Protein AF-A0A3B9ZTE4-F1 (afdb_monomer)

Nearest PDB structures (foldseek):
  6sfw-assembly1_S  TM=8.199E-01  e=1.479E-07  Listeria monocytogenes
  6pp6-assembly1_E  TM=8.819E-01  e=5.601E-07  Escherichia coli
  6sfw-assembly1_R  TM=8.447E-01  e=5.240E-07  Listeria monocytogenes
  6pp8-assembly1_E  TM=8.821E-01  e=7.814E-07  Escherichia coli
  6pos-assembly1_E  TM=8.821E-01  e=7.814E-07  Escherichia coli

Radius of gyration: 15.1 Å; Cα contacts (8 Å, |Δi|>4): 81; chains: 1; bounding box: 36×42×38 Å

Mean predicted aligned error: 7.39 Å

Sequence (89 aa):
ADETEIEKSNIILVGETGTGKTLLARTIAKMLHVPFTIVDATVLTEAGYVGEDIESLLTRLLQVADYNVEAAERGIVFIDEIDKIARKG

Structure (mmCIF, N/CA/C/O backbone):
data_AF-A0A3B9ZTE4-F1
#
_entry.id   AF-A0A3B9ZTE4-F1
#
loop_
_atom_site.group_PDB
_atom_site.id
_atom_site.type_symbol
_atom_site.label_atom_id
_atom_site.label_alt_id
_atom_site.label_comp_id
_atom_site.label_asym_id
_atom_site.label_entity_id
_atom_site.label_seq_id
_atom_site.pdbx_PDB_ins_code
_atom_site.Cartn_x
_atom_site.Cartn_y
_atom_site.Cartn_z
_atom_site.occupancy
_atom_site.B_iso_or_equiv
_atom_site.auth_seq_id
_atom_site.auth_comp_id
_atom_site.auth_asym_id
_atom_site.auth_atom_id
_atom_site.pdbx_PDB_model_num
ATOM 1 N N . ALA A 1 1 ? 1.098 -27.053 22.482 1.00 47.12 1 ALA A N 1
ATOM 2 C CA . ALA A 1 1 ? 0.543 -26.773 21.150 1.00 47.12 1 ALA A CA 1
ATOM 3 C C . ALA A 1 1 ? 1.484 -25.758 20.554 1.00 47.12 1 ALA A C 1
ATOM 5 O O . ALA A 1 1 ? 1.693 -24.746 21.206 1.00 47.12 1 ALA A O 1
ATOM 6 N N . ASP A 1 2 ? 2.158 -26.116 19.468 1.00 49.41 2 ASP A N 1
ATOM 7 C CA . ASP A 1 2 ? 3.141 -25.251 18.817 1.00 49.41 2 ASP A CA 1
ATOM 8 C C . ASP A 1 2 ? 2.447 -23.933 18.448 1.00 49.41 2 ASP A C 1
ATOM 10 O O . ASP A 1 2 ? 1.462 -23.942 17.704 1.00 49.41 2 ASP A O 1
ATOM 14 N N . GLU A 1 3 ? 2.887 -22.819 19.035 1.00 61.69 3 GLU A N 1
ATOM 15 C CA . GLU A 1 3 ? 2.555 -21.495 18.519 1.00 61.69 3 GLU A CA 1
ATOM 16 C C . GLU A 1 3 ? 3.222 -21.411 17.154 1.00 61.69 3 GLU A C 1
ATOM 18 O O . GLU A 1 3 ? 4.422 -21.187 17.044 1.00 61.69 3 GLU A O 1
ATOM 23 N N . THR A 1 4 ? 2.458 -21.690 16.102 1.00 67.38 4 THR A N 1
ATOM 24 C CA . THR A 1 4 ? 2.915 -21.466 14.732 1.00 67.38 4 THR A CA 1
ATOM 25 C C . THR A 1 4 ? 3.338 -19.998 14.630 1.00 67.38 4 THR A C 1
ATOM 27 O O . THR A 1 4 ? 2.476 -19.119 14.687 1.00 67.38 4 THR A O 1
ATOM 30 N N . GLU A 1 5 ? 4.640 -19.717 14.535 1.00 60.06 5 GLU A N 1
ATOM 31 C CA . GLU A 1 5 ? 5.150 -18.363 14.306 1.00 60.06 5 GLU A CA 1
ATOM 32 C C . GLU A 1 5 ? 4.634 -17.884 12.944 1.00 60.06 5 GLU A C 1
ATOM 34 O O . GLU A 1 5 ? 5.096 -18.311 11.886 1.00 60.06 5 GLU A O 1
ATOM 39 N N . ILE A 1 6 ? 3.608 -17.030 12.960 1.00 65.75 6 ILE A N 1
ATOM 40 C CA . ILE A 1 6 ? 3.099 -16.389 11.749 1.00 65.75 6 ILE A CA 1
ATOM 41 C C . ILE A 1 6 ? 3.993 -15.185 11.470 1.00 65.75 6 ILE A C 1
ATOM 43 O O . ILE A 1 6 ? 3.821 -14.111 12.048 1.00 65.75 6 ILE A O 1
ATOM 47 N N . GLU A 1 7 ? 4.954 -15.362 10.570 1.00 73.56 7 GLU A N 1
ATOM 48 C CA . GLU A 1 7 ? 5.735 -14.247 10.046 1.00 73.56 7 GLU A CA 1
ATOM 49 C C . GLU A 1 7 ? 4.867 -13.316 9.185 1.00 73.56 7 GLU A C 1
ATOM 51 O O . GLU A 1 7 ? 3.906 -13.730 8.520 1.00 73.56 7 GLU A O 1
ATOM 56 N N . LYS A 1 8 ? 5.220 -12.024 9.166 1.00 79.44 8 LYS A N 1
ATOM 57 C CA . LYS A 1 8 ? 4.551 -11.040 8.306 1.00 79.44 8 LYS A CA 1
ATOM 58 C C . LYS A 1 8 ? 4.661 -11.464 6.843 1.00 79.44 8 LYS A C 1
ATOM 60 O O . LYS A 1 8 ? 5.732 -11.432 6.244 1.00 79.44 8 LYS A O 1
ATOM 65 N N . SER A 1 9 ? 3.518 -11.787 6.251 1.00 85.62 9 SER A N 1
ATOM 66 C CA . SER A 1 9 ? 3.413 -12.193 4.852 1.00 85.62 9 SER A CA 1
ATOM 67 C C . SER A 1 9 ? 3.221 -10.973 3.949 1.00 85.62 9 SER A C 1
ATOM 69 O O . SER A 1 9 ? 2.107 -10.658 3.533 1.00 85.62 9 SER A O 1
ATOM 71 N N . ASN A 1 10 ? 4.310 -10.256 3.666 1.00 90.88 10 ASN A N 1
ATOM 72 C CA . ASN A 1 10 ? 4.300 -9.180 2.670 1.00 90.88 10 ASN A CA 1
ATOM 73 C C . ASN A 1 10 ? 4.175 -9.761 1.250 1.00 90.88 10 ASN A C 1
ATOM 75 O O . ASN A 1 10 ? 4.669 -10.852 0.969 1.00 90.88 10 ASN A O 1
ATOM 79 N N . ILE A 1 11 ? 3.535 -9.022 0.340 1.00 92.38 11 ILE A N 1
ATOM 80 C CA . ILE A 1 11 ? 3.246 -9.478 -1.028 1.00 92.38 11 ILE A CA 1
ATOM 81 C C . ILE A 1 11 ? 3.923 -8.548 -2.036 1.00 92.38 11 ILE A C 1
ATOM 83 O O . ILE A 1 11 ? 3.826 -7.328 -1.923 1.00 92.38 11 ILE A O 1
ATOM 87 N N . ILE A 1 12 ? 4.547 -9.127 -3.064 1.00 93.00 12 ILE A N 1
ATOM 88 C CA . ILE A 1 12 ? 5.037 -8.400 -4.242 1.00 93.00 12 ILE A CA 1
ATOM 89 C C . ILE 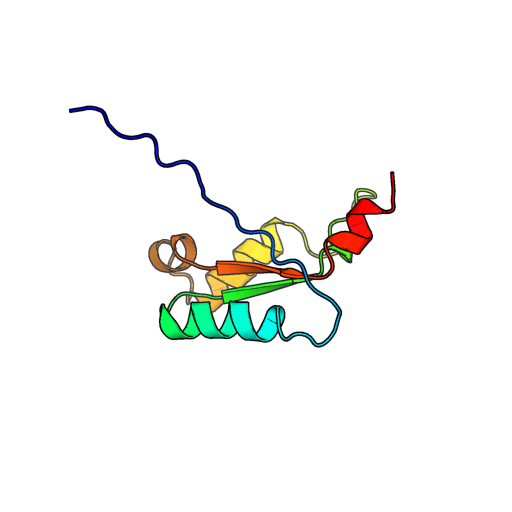A 1 12 ? 4.089 -8.674 -5.412 1.00 93.00 12 ILE A C 1
ATOM 91 O O . ILE A 1 12 ? 3.859 -9.827 -5.777 1.00 93.00 12 ILE A O 1
ATOM 95 N N . LEU A 1 13 ? 3.554 -7.614 -6.021 1.00 93.00 13 LEU A N 1
ATOM 96 C CA . LEU A 1 13 ? 2.742 -7.708 -7.236 1.00 93.00 13 LEU A CA 1
ATOM 97 C C . LEU A 1 13 ? 3.606 -7.430 -8.469 1.00 93.00 13 LEU A C 1
ATOM 99 O O . LEU A 1 13 ? 4.104 -6.319 -8.642 1.00 93.00 13 LEU A O 1
ATOM 103 N N . VAL A 1 14 ? 3.738 -8.417 -9.355 1.00 91.88 14 VAL A N 1
ATOM 104 C CA . VAL A 1 14 ? 4.515 -8.304 -10.600 1.00 91.88 14 VAL A CA 1
ATOM 105 C C . VAL A 1 14 ? 3.576 -8.275 -11.803 1.00 91.88 14 VAL A C 1
ATOM 107 O O . VAL A 1 14 ? 2.655 -9.079 -11.909 1.00 91.88 14 VAL A O 1
ATOM 110 N N . GLY A 1 15 ? 3.818 -7.344 -12.721 1.00 92.12 15 GLY A N 1
ATOM 111 C CA . GLY A 1 15 ? 3.086 -7.228 -13.981 1.00 92.12 15 GLY A CA 1
ATOM 112 C C . GLY A 1 15 ? 3.407 -5.918 -14.691 1.00 92.12 15 GLY A C 1
ATOM 113 O O . GLY A 1 15 ? 3.895 -4.976 -14.064 1.00 92.12 15 GLY A O 1
ATOM 114 N N . GLU A 1 16 ? 3.116 -5.832 -15.986 1.00 91.81 16 GLU A N 1
ATOM 115 C CA . GLU A 1 16 ? 3.359 -4.628 -16.791 1.00 91.81 16 GLU A CA 1
ATOM 116 C C . GLU A 1 16 ? 2.553 -3.414 -16.293 1.00 91.81 16 GLU A C 1
ATOM 118 O O . GLU A 1 16 ? 1.595 -3.529 -15.513 1.00 91.81 16 GLU A O 1
ATOM 123 N N . THR A 1 17 ? 2.938 -2.216 -16.725 1.00 87.38 17 THR A N 1
ATOM 124 C CA . THR A 1 17 ? 2.157 -0.997 -16.478 1.00 87.38 17 THR A CA 1
ATOM 125 C C . THR A 1 17 ? 0.764 -1.126 -17.099 1.00 87.38 17 THR A C 1
ATOM 127 O O . THR A 1 17 ? 0.605 -1.679 -18.180 1.00 87.38 17 THR A O 1
ATOM 130 N N . GLY A 1 18 ? -0.270 -0.646 -16.404 1.00 90.31 18 GLY A N 1
ATOM 131 C CA . GLY A 1 18 ? -1.653 -0.700 -16.902 1.00 90.31 18 GLY A CA 1
ATOM 132 C C . GLY A 1 18 ? -2.392 -2.026 -16.670 1.00 90.31 18 GLY A C 1
ATOM 133 O O . GLY A 1 18 ? -3.587 -2.096 -16.926 1.00 90.31 18 GLY A O 1
ATOM 134 N N . THR A 1 19 ? -1.747 -3.042 -16.088 1.00 94.88 19 THR A N 1
ATOM 135 C CA . THR A 1 19 ? -2.385 -4.332 -15.726 1.00 94.88 19 THR A CA 1
ATOM 136 C C . THR A 1 19 ? -3.291 -4.271 -14.488 1.00 94.88 19 THR A C 1
ATOM 138 O O . THR A 1 19 ? -3.894 -5.267 -14.102 1.00 94.88 19 THR A O 1
ATOM 141 N N . GLY A 1 20 ? -3.407 -3.103 -13.847 1.00 95.12 20 GLY A N 1
ATOM 142 C CA . GLY A 1 20 ? -4.348 -2.886 -12.746 1.00 95.12 20 GLY A CA 1
ATOM 143 C C . GLY A 1 20 ? -3.831 -3.225 -11.344 1.00 95.12 20 GLY A C 1
ATOM 144 O O . GLY A 1 20 ? -4.641 -3.309 -10.429 1.00 95.12 20 GLY A O 1
ATOM 145 N N . LYS A 1 21 ? -2.515 -3.354 -11.124 1.00 95.50 21 LYS A N 1
ATOM 146 C CA . LYS A 1 21 ? -1.915 -3.630 -9.794 1.00 95.50 21 LYS A CA 1
ATOM 147 C C . LYS A 1 21 ? -2.427 -2.690 -8.689 1.00 95.50 21 LYS A C 1
ATOM 149 O O . LYS A 1 21 ? -2.931 -3.144 -7.665 1.00 95.50 21 LYS A O 1
ATOM 154 N N . THR A 1 22 ? -2.405 -1.381 -8.939 1.00 93.94 22 THR A N 1
ATOM 155 C CA . THR A 1 22 ? -2.909 -0.359 -8.006 1.00 93.94 22 THR A CA 1
ATOM 156 C C . THR A 1 22 ? -4.426 -0.474 -7.783 1.00 93.94 22 THR A C 1
ATOM 158 O O . THR A 1 22 ? -4.928 -0.226 -6.685 1.00 93.94 22 THR A O 1
ATOM 161 N N . LEU A 1 23 ? -5.189 -0.869 -8.814 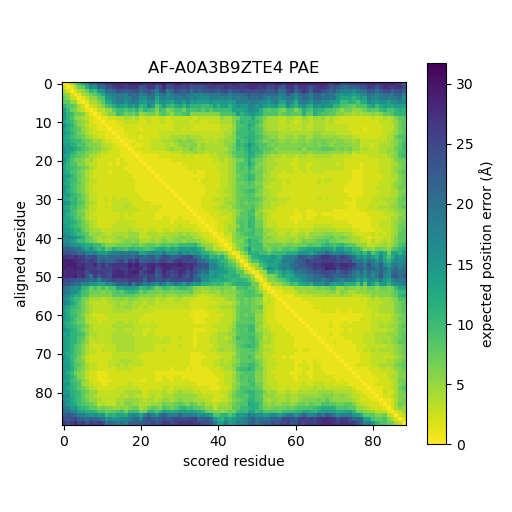1.00 95.81 23 LEU A N 1
ATOM 162 C CA . LEU A 1 23 ? -6.629 -1.122 -8.694 1.00 95.81 23 LEU A CA 1
ATOM 163 C C . LEU A 1 23 ? -6.907 -2.371 -7.851 1.00 95.81 23 LEU A C 1
ATOM 165 O O . LEU A 1 23 ? -7.824 -2.341 -7.030 1.00 95.81 23 LEU A O 1
ATOM 169 N N . LEU A 1 24 ? -6.116 -3.429 -8.026 1.00 96.81 24 LEU A N 1
ATOM 170 C CA . LEU A 1 24 ? -6.226 -4.674 -7.276 1.00 96.81 24 LEU A CA 1
ATOM 171 C C . LEU A 1 24 ? -5.996 -4.425 -5.782 1.00 96.81 24 LEU A C 1
ATOM 173 O O . LEU A 1 24 ? -6.876 -4.735 -4.983 1.00 96.81 24 LEU A O 1
ATOM 177 N N . ALA A 1 25 ? -4.882 -3.783 -5.414 1.00 95.62 25 ALA A N 1
ATOM 178 C CA . ALA A 1 25 ? -4.559 -3.479 -4.018 1.00 95.62 25 ALA A CA 1
ATOM 179 C C . ALA A 1 25 ? -5.661 -2.650 -3.332 1.00 95.62 25 ALA A C 1
ATOM 181 O O . ALA A 1 25 ? -6.145 -2.999 -2.255 1.00 95.62 25 ALA A O 1
ATOM 182 N N . ARG A 1 26 ? -6.143 -1.598 -4.005 1.00 96.06 26 ARG A N 1
ATOM 183 C CA . ARG A 1 26 ? -7.241 -0.759 -3.504 1.00 96.06 26 ARG A CA 1
ATOM 184 C C . ARG A 1 26 ? -8.562 -1.520 -3.388 1.00 96.06 26 ARG A C 1
ATOM 186 O O . ARG A 1 26 ? -9.339 -1.255 -2.475 1.00 96.06 26 ARG A O 1
ATOM 193 N N . THR A 1 27 ? -8.847 -2.431 -4.316 1.00 97.56 27 THR A N 1
ATOM 194 C CA . THR A 1 27 ? -10.058 -3.264 -4.269 1.00 97.56 27 THR A CA 1
ATOM 195 C C . THR A 1 27 ? -10.001 -4.234 -3.095 1.00 97.56 27 THR A C 1
ATOM 197 O O . THR A 1 27 ? -10.976 -4.321 -2.357 1.00 97.56 27 THR A O 1
ATOM 200 N N . ILE A 1 28 ? -8.852 -4.876 -2.858 1.00 96.81 28 ILE A N 1
ATOM 201 C CA . ILE A 1 28 ? -8.638 -5.750 -1.696 1.00 96.81 28 ILE A CA 1
ATOM 202 C C . ILE A 1 28 ? -8.879 -4.975 -0.397 1.00 96.81 28 ILE A C 1
ATOM 204 O O . ILE A 1 28 ? -9.673 -5.413 0.431 1.00 96.81 28 ILE A O 1
ATOM 208 N N . ALA A 1 29 ? -8.282 -3.790 -0.244 1.00 96.94 29 ALA A N 1
ATOM 209 C CA . ALA A 1 29 ? -8.477 -2.982 0.959 1.00 96.94 29 ALA A CA 1
ATOM 210 C C . ALA A 1 29 ? -9.946 -2.583 1.181 1.00 96.94 29 ALA A C 1
ATOM 212 O O . ALA A 1 29 ? -10.453 -2.673 2.298 1.00 96.94 29 ALA A O 1
ATOM 213 N N . LYS A 1 30 ? -10.659 -2.210 0.106 1.00 97.00 30 LYS A N 1
ATOM 214 C CA . LYS A 1 30 ? -12.100 -1.913 0.160 1.00 97.00 30 LYS A CA 1
ATOM 215 C C . LYS A 1 30 ? -12.935 -3.127 0.558 1.00 97.00 30 LYS A C 1
ATOM 217 O O . LYS A 1 30 ? -13.869 -2.967 1.332 1.00 97.00 30 LYS A O 1
ATOM 222 N N . MET A 1 31 ? -12.615 -4.309 0.030 1.00 97.56 31 MET A N 1
ATOM 223 C CA . MET A 1 31 ? -13.315 -5.555 0.357 1.00 97.56 31 MET A CA 1
ATOM 224 C C . MET A 1 31 ? -13.081 -5.991 1.806 1.00 97.56 31 MET A C 1
ATOM 226 O O . MET A 1 31 ? -13.971 -6.577 2.412 1.00 97.56 31 MET A O 1
ATOM 230 N N . LEU A 1 32 ? -11.900 -5.704 2.356 1.00 96.69 32 LEU A N 1
ATOM 231 C CA . LEU A 1 32 ? -11.545 -6.011 3.743 1.00 96.69 32 LEU A CA 1
ATOM 232 C C . LEU A 1 32 ? -11.962 -4.917 4.737 1.00 96.69 32 LEU A C 1
ATOM 234 O O . LEU A 1 32 ? -11.863 -5.132 5.940 1.00 96.69 32 LEU A O 1
ATOM 238 N N . HIS A 1 33 ? -12.428 -3.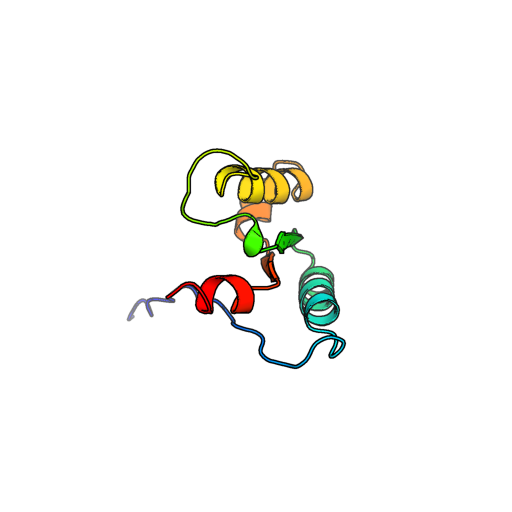762 4.250 1.00 96.38 33 HIS A N 1
ATOM 239 C CA . HIS A 1 33 ? -12.778 -2.594 5.064 1.00 96.38 33 HIS A CA 1
ATOM 240 C C . HIS A 1 33 ? -11.639 -2.119 5.982 1.00 96.38 33 HIS A C 1
ATOM 242 O O . HIS A 1 33 ? -11.874 -1.745 7.130 1.00 96.38 33 HIS A O 1
ATOM 248 N N . VAL A 1 34 ? -10.404 -2.121 5.473 1.00 97.56 34 VAL A N 1
ATOM 249 C CA . VAL A 1 34 ? -9.215 -1.685 6.224 1.00 97.56 34 VAL A CA 1
ATOM 250 C C . VAL A 1 34 ? -8.654 -0.364 5.688 1.00 97.56 34 VAL A C 1
ATOM 252 O O . VAL A 1 34 ? -8.822 -0.070 4.497 1.00 97.56 34 VAL A O 1
ATOM 255 N N . PRO A 1 35 ? -7.964 0.434 6.527 1.00 97.94 35 PRO A N 1
ATOM 256 C CA . PRO A 1 35 ? -7.250 1.625 6.078 1.00 97.94 35 PRO A CA 1
ATOM 257 C C . PRO A 1 35 ? -6.264 1.300 4.954 1.00 97.94 35 PRO A C 1
ATOM 259 O O . PRO A 1 35 ? -5.642 0.238 4.945 1.00 97.94 35 PRO A O 1
ATOM 262 N N . PHE A 1 36 ? -6.113 2.212 3.998 1.00 96.94 36 PHE A N 1
ATOM 263 C CA . PHE A 1 36 ? -5.269 1.997 2.826 1.00 96.94 36 PHE A CA 1
ATOM 264 C C . PHE A 1 36 ? -4.501 3.258 2.467 1.00 96.94 36 PHE A C 1
ATOM 266 O O . PHE A 1 36 ? -5.092 4.328 2.317 1.00 96.94 36 PHE A O 1
ATOM 273 N N . THR A 1 37 ? -3.196 3.115 2.265 1.00 94.69 37 THR A N 1
ATOM 274 C CA . THR A 1 37 ? -2.339 4.189 1.762 1.00 94.69 37 THR A CA 1
ATOM 275 C C . THR A 1 37 ? -1.475 3.686 0.611 1.00 94.69 37 THR A C 1
ATOM 277 O O . THR A 1 37 ? -1.104 2.512 0.566 1.00 94.69 37 THR A O 1
ATOM 280 N N . ILE A 1 38 ? -1.169 4.578 -0.330 1.00 91.19 38 ILE A N 1
ATOM 281 C CA . ILE A 1 38 ? -0.263 4.313 -1.451 1.00 91.19 38 ILE A CA 1
ATOM 282 C C . ILE A 1 38 ? 0.907 5.285 -1.358 1.00 91.19 38 ILE A C 1
ATOM 284 O O . ILE A 1 38 ? 0.687 6.477 -1.132 1.00 91.19 38 ILE A O 1
ATOM 288 N N . VAL A 1 39 ? 2.116 4.784 -1.596 1.00 87.56 39 VAL A N 1
ATOM 289 C CA . VAL A 1 39 ? 3.332 5.582 -1.771 1.00 87.56 39 VAL A CA 1
ATOM 290 C C . VAL A 1 39 ? 4.064 5.165 -3.041 1.00 87.56 39 VAL A C 1
ATOM 292 O O . VAL A 1 39 ? 3.969 4.015 -3.471 1.00 87.56 39 VAL A O 1
ATOM 295 N N . ASP A 1 40 ? 4.808 6.100 -3.617 1.00 84.88 40 ASP A N 1
ATOM 296 C CA . ASP A 1 40 ? 5.753 5.835 -4.694 1.00 84.88 40 ASP A CA 1
ATOM 297 C C . ASP A 1 40 ? 7.140 5.535 -4.103 1.00 84.88 40 ASP A C 1
ATOM 299 O O . ASP A 1 40 ? 7.670 6.307 -3.299 1.00 84.88 40 ASP A O 1
ATOM 303 N N . ALA A 1 41 ? 7.735 4.406 -4.489 1.00 82.12 41 ALA A N 1
ATOM 304 C CA . ALA A 1 41 ? 9.030 3.966 -3.985 1.00 82.12 41 ALA A CA 1
ATOM 305 C C . ALA A 1 41 ? 10.175 4.932 -4.353 1.00 82.12 41 ALA A C 1
ATOM 307 O O . ALA A 1 41 ? 11.174 5.010 -3.639 1.00 82.12 41 ALA A O 1
ATOM 308 N N . THR A 1 42 ? 10.050 5.713 -5.430 1.00 76.31 42 THR A N 1
ATOM 309 C CA . THR A 1 42 ? 11.081 6.679 -5.853 1.00 76.31 42 THR A CA 1
ATOM 310 C C . THR A 1 42 ? 11.377 7.749 -4.802 1.00 76.31 42 THR A C 1
ATOM 312 O O . THR A 1 42 ? 12.479 8.300 -4.792 1.00 76.31 42 THR A O 1
ATOM 315 N N . VAL A 1 43 ? 10.438 7.999 -3.887 1.00 70.38 43 VAL A N 1
ATOM 316 C CA . VAL A 1 43 ? 10.583 8.964 -2.789 1.00 70.38 43 VAL A CA 1
ATOM 317 C C . VAL A 1 43 ? 11.512 8.439 -1.679 1.00 70.38 43 VAL A C 1
ATOM 319 O O . VAL A 1 43 ? 12.082 9.228 -0.935 1.00 70.38 43 VAL A O 1
ATOM 322 N N . LEU A 1 44 ? 11.752 7.124 -1.607 1.00 67.12 44 LEU A N 1
ATOM 323 C CA . LEU A 1 44 ? 12.470 6.460 -0.509 1.00 67.12 44 LEU A CA 1
ATOM 324 C C . LEU A 1 44 ? 14.000 6.334 -0.717 1.00 67.12 44 LEU A C 1
ATOM 326 O O . LEU A 1 44 ? 14.641 5.521 -0.053 1.00 67.12 44 LEU A O 1
ATOM 330 N N . THR A 1 45 ? 14.617 7.068 -1.655 1.00 62.88 45 THR A N 1
ATOM 331 C CA . THR A 1 45 ? 16.037 6.836 -2.015 1.00 62.88 45 THR A CA 1
ATOM 332 C C . THR A 1 45 ? 17.066 7.421 -1.033 1.00 62.88 45 THR A C 1
ATOM 334 O O . THR A 1 45 ? 16.884 8.494 -0.470 1.00 62.88 45 THR A O 1
ATOM 337 N N . GLU A 1 46 ? 18.193 6.709 -0.913 1.00 54.50 46 GLU A N 1
ATOM 338 C CA . GLU A 1 46 ? 19.264 6.766 0.106 1.00 54.50 46 GLU A CA 1
ATOM 339 C C . GLU A 1 46 ? 20.037 8.096 0.272 1.00 54.50 46 GLU A C 1
ATOM 341 O O . GLU A 1 46 ? 20.810 8.251 1.218 1.00 54.50 46 GLU A O 1
ATOM 346 N N . ALA A 1 47 ? 19.849 9.082 -0.609 1.00 52.00 47 ALA A N 1
ATOM 347 C CA . ALA A 1 47 ? 20.471 10.397 -0.455 1.00 52.00 47 ALA A CA 1
ATOM 348 C C . ALA A 1 47 ? 19.547 11.282 0.387 1.00 52.00 47 ALA A C 1
ATOM 350 O O . ALA A 1 47 ? 18.662 11.952 -0.140 1.00 52.00 47 ALA A O 1
ATOM 351 N N . GLY A 1 48 ? 19.738 11.204 1.704 1.00 47.31 48 GLY A N 1
ATOM 352 C CA . GLY A 1 48 ? 18.880 11.807 2.715 1.00 47.31 48 GLY A CA 1
ATOM 353 C C . GLY A 1 48 ? 18.398 13.233 2.422 1.00 47.31 48 GLY A C 1
ATOM 354 O O . GLY A 1 48 ? 19.109 14.070 1.868 1.00 47.31 48 GLY A O 1
ATOM 355 N N . TYR A 1 49 ? 17.194 13.498 2.930 1.00 50.75 49 TYR A N 1
ATOM 356 C CA . TYR A 1 49 ? 16.636 14.820 3.225 1.00 50.75 49 TYR A CA 1
ATOM 357 C C . TYR A 1 49 ? 15.832 15.595 2.174 1.00 50.75 49 TYR A C 1
ATOM 359 O O . TYR A 1 49 ? 15.570 16.775 2.402 1.00 50.75 49 TYR A O 1
ATOM 367 N N . VAL A 1 50 ? 15.304 14.978 1.111 1.00 53.19 50 VAL A N 1
ATOM 368 C CA . VAL A 1 50 ? 14.219 15.626 0.340 1.00 53.19 50 VAL A CA 1
ATOM 369 C C . VAL A 1 50 ? 13.193 14.607 -0.168 1.00 53.19 50 VAL A C 1
ATOM 371 O O . VAL A 1 50 ? 13.260 14.166 -1.310 1.00 53.19 50 VAL A O 1
ATOM 374 N N . GLY A 1 51 ? 12.222 14.242 0.669 1.00 50.38 51 GLY A N 1
ATOM 375 C CA . GLY A 1 51 ? 11.077 13.420 0.262 1.00 50.38 51 GLY A CA 1
ATOM 376 C C . GLY A 1 51 ? 10.486 12.654 1.439 1.00 50.38 51 GLY A C 1
ATOM 377 O O . GLY A 1 51 ? 11.240 12.117 2.236 1.00 50.38 51 GLY A O 1
ATOM 378 N N . GLU A 1 52 ? 9.161 12.691 1.572 1.00 56.88 52 GLU A N 1
ATOM 379 C CA . GLU A 1 52 ? 8.318 12.013 2.570 1.00 56.88 52 GLU A CA 1
ATOM 380 C C . GLU A 1 52 ? 8.979 10.824 3.305 1.00 56.88 52 GLU A C 1
ATOM 382 O O . GLU A 1 52 ? 9.182 9.748 2.749 1.00 56.88 52 GLU A O 1
ATOM 387 N N . ASP A 1 53 ? 9.301 11.047 4.583 1.00 65.19 53 ASP A N 1
ATOM 388 C CA . ASP A 1 53 ? 9.863 10.072 5.526 1.00 65.19 53 ASP A CA 1
ATOM 389 C C . ASP A 1 53 ? 9.021 8.779 5.576 1.00 65.19 53 ASP A C 1
ATOM 391 O O . ASP A 1 53 ? 7.799 8.826 5.425 1.00 65.19 53 ASP A O 1
ATOM 395 N N . ILE A 1 54 ? 9.626 7.625 5.867 1.00 67.81 54 ILE A N 1
ATOM 396 C CA . ILE A 1 54 ? 8.903 6.379 6.184 1.00 67.81 54 ILE A CA 1
ATOM 397 C C . ILE A 1 54 ? 7.847 6.643 7.273 1.00 67.81 54 ILE A C 1
ATOM 399 O O . ILE A 1 54 ? 6.731 6.118 7.211 1.00 67.81 54 ILE A O 1
ATOM 403 N N . GLU A 1 55 ? 8.156 7.519 8.232 1.00 76.12 55 GLU A N 1
ATOM 404 C CA . GLU A 1 55 ? 7.209 7.959 9.261 1.00 76.12 55 GLU A CA 1
ATOM 405 C C . GLU A 1 55 ? 5.982 8.678 8.683 1.00 76.12 55 GLU A C 1
ATOM 407 O O . GLU A 1 55 ? 4.866 8.522 9.187 1.00 76.12 55 GLU A O 1
ATOM 412 N N . SER A 1 56 ? 6.146 9.429 7.594 1.00 80.62 56 SER A N 1
ATOM 413 C CA . SER A 1 56 ? 5.044 10.144 6.946 1.00 80.62 56 SER A CA 1
ATOM 414 C C . SER A 1 56 ? 4.036 9.187 6.303 1.00 80.62 56 SER A C 1
ATOM 416 O O . SER A 1 56 ? 2.830 9.443 6.334 1.00 80.62 56 SER A O 1
ATOM 418 N N . LEU A 1 57 ? 4.494 8.028 5.818 1.00 86.19 57 LEU A N 1
ATOM 419 C CA . LEU A 1 57 ? 3.622 6.990 5.280 1.00 86.19 57 LEU A CA 1
ATOM 420 C C . LEU A 1 57 ? 2.724 6.398 6.363 1.00 86.19 57 LEU A C 1
ATOM 422 O O . LEU A 1 57 ? 1.513 6.264 6.168 1.00 86.19 57 LEU A O 1
ATOM 426 N N . LEU A 1 58 ? 3.318 6.041 7.504 1.00 89.31 58 LEU A N 1
ATOM 427 C CA . LEU A 1 58 ? 2.574 5.496 8.638 1.00 89.31 58 LEU A CA 1
ATOM 428 C C . LEU A 1 58 ? 1.646 6.558 9.230 1.00 89.31 58 LEU A C 1
ATOM 430 O O . LEU A 1 58 ? 0.499 6.256 9.551 1.00 89.31 58 LEU A O 1
ATOM 434 N N . THR A 1 59 ? 2.093 7.814 9.269 1.00 91.38 59 THR A N 1
ATOM 435 C CA . THR A 1 59 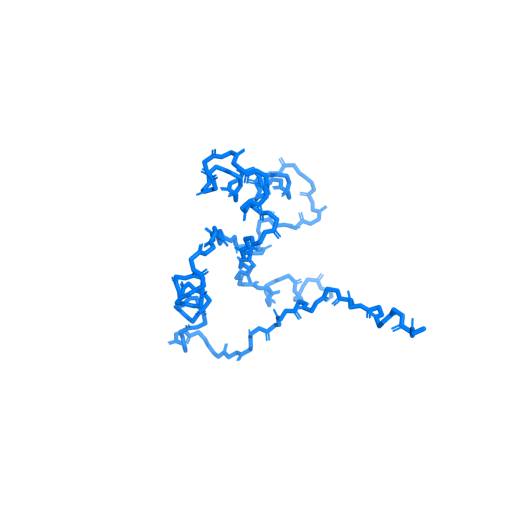? 1.259 8.960 9.654 1.00 91.38 59 THR A CA 1
ATOM 436 C C . THR A 1 59 ? 0.044 9.086 8.739 1.00 91.38 59 THR A C 1
ATOM 438 O O . THR A 1 59 ? -1.074 9.254 9.222 1.00 91.38 59 THR A O 1
ATOM 441 N N . ARG A 1 60 ? 0.222 8.941 7.422 1.00 92.31 60 ARG A N 1
ATOM 442 C CA . ARG A 1 60 ? -0.880 8.975 6.455 1.00 92.31 60 ARG A CA 1
ATOM 443 C C . ARG A 1 60 ? -1.837 7.798 6.627 1.00 92.31 60 ARG A C 1
ATOM 445 O O . ARG A 1 60 ? -3.047 7.992 6.552 1.00 92.31 60 ARG A O 1
ATOM 452 N N . LEU A 1 61 ? -1.327 6.591 6.877 1.00 95.31 61 LEU A N 1
ATOM 453 C CA . LEU A 1 61 ? -2.178 5.433 7.163 1.00 95.31 61 LEU A CA 1
ATOM 454 C C . LEU A 1 61 ? -3.005 5.654 8.436 1.00 95.31 61 LEU A C 1
ATOM 456 O O . LEU A 1 61 ? -4.202 5.381 8.442 1.00 95.31 61 LEU A O 1
ATOM 460 N N . LEU A 1 62 ? -2.382 6.203 9.479 1.00 96.00 62 LEU A N 1
ATOM 461 C CA . LEU A 1 62 ? -3.040 6.532 10.738 1.00 96.00 62 LEU A CA 1
ATOM 462 C C . LEU A 1 62 ? -4.102 7.627 10.559 1.00 96.00 62 LEU A C 1
ATOM 464 O O . LEU A 1 62 ? -5.186 7.513 11.117 1.00 96.00 62 LEU A O 1
ATOM 468 N N . GLN A 1 63 ? -3.840 8.643 9.732 1.00 95.62 63 GLN A N 1
ATOM 469 C CA . GLN A 1 63 ? -4.836 9.653 9.354 1.00 95.62 63 GLN A CA 1
ATOM 470 C C . GLN A 1 63 ? -6.036 9.035 8.626 1.00 95.62 63 GLN A C 1
ATOM 472 O O . GLN A 1 63 ? -7.172 9.370 8.941 1.00 95.62 63 GLN A O 1
ATOM 477 N N . VAL A 1 64 ? -5.803 8.114 7.682 1.00 95.56 64 VAL A N 1
ATOM 478 C CA . VAL A 1 64 ? -6.876 7.376 6.981 1.00 95.56 64 VAL A CA 1
ATOM 479 C C . VAL A 1 64 ? -7.654 6.467 7.937 1.00 95.56 64 VAL A C 1
ATOM 481 O O . VAL A 1 64 ? -8.823 6.180 7.697 1.00 95.56 64 VAL A O 1
ATOM 484 N N . ALA A 1 65 ? -7.018 6.026 9.019 1.00 97.44 65 ALA A N 1
ATOM 485 C CA . ALA A 1 65 ? -7.640 5.267 10.093 1.00 97.44 65 ALA A CA 1
ATOM 486 C C . ALA A 1 65 ? -8.311 6.154 11.163 1.00 97.44 65 ALA A C 1
ATOM 488 O O . ALA A 1 65 ? -8.612 5.650 12.241 1.00 97.44 65 ALA A O 1
ATOM 489 N N . ASP A 1 66 ? -8.503 7.459 10.924 1.00 96.75 66 ASP A N 1
ATOM 490 C CA . ASP A 1 66 ? -9.042 8.419 11.903 1.00 96.75 66 ASP A CA 1
ATOM 491 C C . ASP A 1 66 ? -8.290 8.396 13.249 1.00 96.75 66 ASP A C 1
ATOM 493 O O . ASP A 1 66 ? -8.872 8.493 14.329 1.00 96.75 66 ASP A O 1
ATOM 497 N N . TYR A 1 67 ? -6.966 8.233 13.187 1.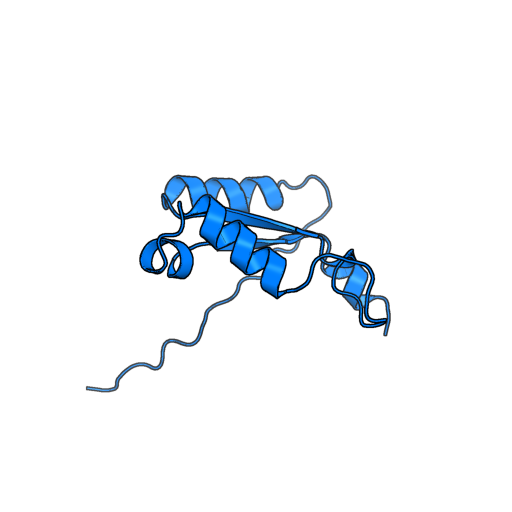00 96.69 67 TYR A N 1
ATOM 498 C CA . TYR A 1 67 ? -6.072 8.077 14.336 1.00 96.69 67 TYR A CA 1
ATOM 499 C C . TYR A 1 67 ? -6.362 6.858 15.230 1.00 96.69 67 TYR A C 1
ATOM 501 O O . TYR A 1 67 ? -5.859 6.770 16.352 1.00 96.69 67 TYR A O 1
ATOM 509 N N . ASN A 1 68 ? -7.114 5.875 14.728 1.00 97.50 68 ASN A N 1
ATOM 510 C CA . ASN A 1 68 ? -7.310 4.591 15.387 1.00 97.50 68 ASN A CA 1
ATOM 511 C C . ASN A 1 68 ? -6.124 3.653 15.109 1.00 97.50 68 ASN A C 1
ATOM 513 O O . ASN A 1 68 ? -5.949 3.152 13.996 1.00 97.50 68 ASN A O 1
ATOM 517 N N . VAL A 1 69 ? -5.332 3.388 16.150 1.00 96.62 69 VAL A N 1
ATOM 518 C CA . VAL A 1 69 ? -4.142 2.528 16.077 1.00 96.62 69 VAL A CA 1
ATOM 519 C C . VAL A 1 69 ? -4.504 1.084 15.722 1.00 96.62 69 VAL A C 1
ATOM 521 O O . VAL A 1 69 ? -3.913 0.538 14.797 1.00 96.62 69 VAL A O 1
ATOM 524 N N . GLU A 1 70 ? -5.515 0.486 16.361 1.00 96.50 70 GLU A N 1
ATOM 525 C CA . GLU A 1 70 ? -5.924 -0.904 16.085 1.00 96.50 70 GLU A CA 1
ATOM 526 C C . GLU A 1 70 ? -6.403 -1.092 14.637 1.00 96.50 70 GLU A C 1
ATOM 528 O O . GLU A 1 70 ? -6.183 -2.134 14.016 1.00 96.50 70 GLU A O 1
ATOM 533 N N . ALA A 1 71 ? -7.065 -0.076 14.076 1.00 96.38 71 ALA A N 1
ATOM 534 C CA . ALA A 1 71 ? -7.471 -0.088 12.675 1.00 96.38 71 ALA A CA 1
ATOM 535 C C . ALA A 1 71 ? -6.261 0.067 11.738 1.00 96.38 71 ALA A C 1
ATOM 537 O O . ALA A 1 71 ? -6.171 -0.644 10.736 1.00 96.38 71 ALA A O 1
ATOM 538 N N . ALA A 1 72 ? -5.324 0.962 12.065 1.00 96.38 72 ALA A N 1
ATOM 539 C CA . ALA A 1 72 ? -4.108 1.186 11.286 1.00 96.38 72 ALA A CA 1
ATOM 540 C C . ALA A 1 72 ? -3.176 -0.039 11.276 1.00 96.38 72 ALA A C 1
ATOM 542 O O . ALA A 1 72 ? -2.594 -0.341 10.236 1.00 96.38 72 ALA A O 1
ATOM 543 N N . GLU A 1 73 ? -3.088 -0.791 12.378 1.00 94.69 73 GLU A N 1
ATOM 544 C CA . GLU A 1 73 ? -2.328 -2.051 12.467 1.00 94.69 73 GLU A CA 1
ATOM 545 C C . GLU A 1 73 ? -2.824 -3.124 11.486 1.00 94.69 73 GLU A C 1
ATOM 547 O O . GLU A 1 73 ? -2.053 -3.980 11.052 1.00 94.69 73 GLU A O 1
ATOM 552 N N . ARG A 1 74 ? -4.106 -3.061 11.106 1.00 94.62 74 ARG A N 1
ATOM 553 C CA . ARG A 1 74 ? -4.730 -3.926 10.089 1.00 94.62 74 ARG A CA 1
ATOM 554 C C . ARG A 1 74 ? -4.738 -3.296 8.693 1.00 94.62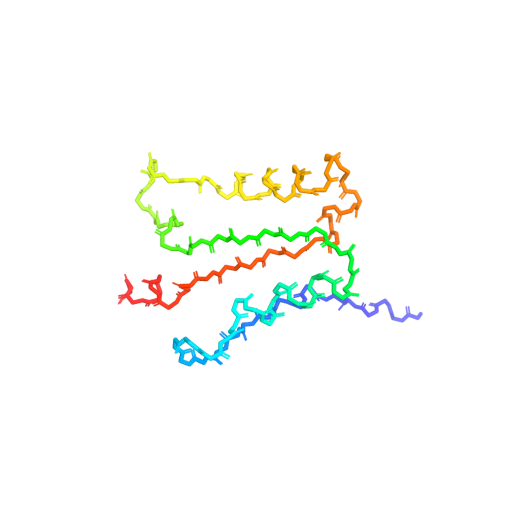 74 ARG A C 1
ATOM 556 O O . ARG A 1 74 ? -5.268 -3.892 7.756 1.00 94.62 74 ARG A O 1
ATOM 563 N N . GLY A 1 75 ? -4.208 -2.083 8.563 1.00 95.75 75 GLY A N 1
ATOM 564 C CA . GLY A 1 75 ? -4.183 -1.321 7.327 1.00 95.75 75 GLY A CA 1
ATOM 565 C C . GLY A 1 75 ? -3.224 -1.898 6.288 1.00 95.75 75 GLY A C 1
ATOM 566 O O . GLY A 1 75 ? -2.295 -2.644 6.590 1.00 95.75 75 GLY A O 1
ATOM 567 N N . ILE A 1 76 ? -3.450 -1.525 5.033 1.00 96.31 76 ILE A N 1
ATOM 568 C CA . ILE A 1 76 ? -2.626 -1.933 3.900 1.00 96.31 76 ILE A CA 1
ATOM 569 C C . ILE A 1 76 ? -1.807 -0.738 3.418 1.00 96.31 76 ILE A C 1
ATOM 571 O O . ILE A 1 76 ? -2.339 0.325 3.086 1.00 96.31 76 ILE A O 1
ATOM 575 N N .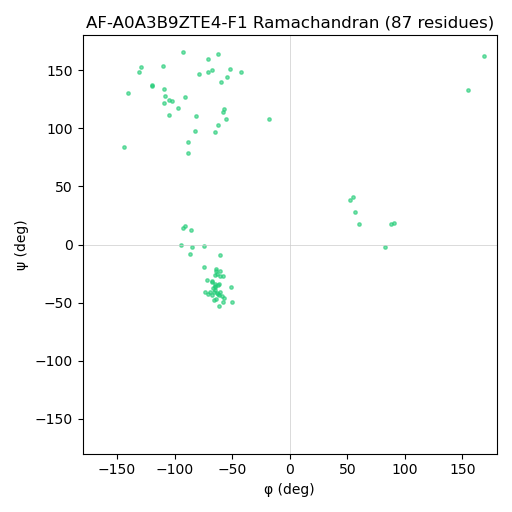 VAL A 1 77 ? -0.500 -0.957 3.316 1.00 94.19 77 VAL A N 1
ATOM 576 C CA . VAL A 1 77 ? 0.440 -0.057 2.653 1.00 94.19 77 VAL A CA 1
ATOM 577 C C . VAL A 1 77 ? 0.766 -0.631 1.284 1.00 94.19 77 VAL A C 1
ATOM 579 O O . VAL A 1 77 ? 1.237 -1.761 1.179 1.00 94.19 77 VAL A O 1
ATOM 582 N N . PHE A 1 78 ? 0.532 0.145 0.231 1.00 93.94 78 PHE A N 1
ATOM 583 C CA . PHE A 1 78 ? 0.915 -0.223 -1.125 1.00 93.94 78 PHE A CA 1
ATOM 584 C C . PHE A 1 78 ? 2.069 0.655 -1.607 1.00 93.94 78 PHE A C 1
ATOM 586 O O . PHE A 1 78 ? 1.946 1.877 -1.650 1.00 93.94 78 PHE A O 1
ATOM 593 N N . ILE A 1 79 ? 3.183 0.021 -1.968 1.00 90.56 79 ILE A N 1
ATOM 594 C CA . ILE A 1 79 ? 4.380 0.684 -2.490 1.00 90.56 79 ILE A CA 1
ATOM 595 C C . ILE A 1 79 ? 4.422 0.432 -4.001 1.00 90.56 79 ILE A C 1
ATOM 597 O O . ILE A 1 79 ? 4.599 -0.710 -4.428 1.00 90.56 79 ILE A O 1
ATOM 601 N N . ASP A 1 80 ? 4.217 1.477 -4.801 1.00 89.50 80 ASP A N 1
ATOM 602 C CA . ASP A 1 80 ? 4.278 1.419 -6.268 1.00 89.50 80 ASP A CA 1
ATOM 603 C C . ASP A 1 80 ? 5.689 1.768 -6.777 1.00 89.50 80 ASP A C 1
ATOM 605 O O . ASP A 1 80 ? 6.513 2.277 -6.024 1.00 89.50 80 ASP A O 1
ATOM 609 N N . GLU A 1 81 ? 5.985 1.485 -8.046 1.00 86.62 81 GLU A N 1
ATOM 610 C CA . GLU A 1 81 ? 7.283 1.787 -8.693 1.00 86.62 81 GLU A CA 1
ATOM 611 C C . GLU A 1 81 ? 8.538 1.189 -8.009 1.00 86.62 81 GLU A C 1
ATOM 613 O O . GLU A 1 81 ? 9.654 1.701 -8.137 1.00 86.62 81 GLU A O 1
ATOM 618 N N . ILE A 1 82 ? 8.401 0.055 -7.310 1.00 84.44 82 ILE A N 1
ATOM 619 C CA . ILE A 1 82 ? 9.530 -0.598 -6.618 1.00 84.44 82 ILE A CA 1
ATOM 620 C C . ILE A 1 82 ? 10.690 -0.971 -7.563 1.00 84.44 82 ILE A C 1
ATOM 622 O O . ILE A 1 82 ? 11.856 -0.994 -7.162 1.00 84.44 82 ILE A O 1
ATOM 626 N N . ASP A 1 83 ? 10.399 -1.211 -8.844 1.00 83.19 83 ASP A N 1
ATOM 627 C CA . ASP A 1 83 ? 11.393 -1.522 -9.873 1.00 83.19 83 ASP A CA 1
ATOM 628 C C . ASP A 1 83 ? 12.369 -0.363 -10.138 1.00 83.19 83 ASP A C 1
ATOM 630 O O . ASP A 1 83 ? 13.491 -0.594 -10.597 1.00 83.19 83 ASP A O 1
ATOM 634 N N . LYS A 1 84 ? 11.983 0.878 -9.816 1.00 78.50 84 LYS A N 1
ATOM 635 C CA . LYS A 1 84 ? 12.838 2.064 -9.962 1.00 78.50 84 LYS A CA 1
ATOM 636 C C . LYS A 1 84 ? 13.963 2.111 -8.937 1.00 78.50 84 LYS A C 1
ATOM 638 O O . LYS A 1 84 ? 15.036 2.621 -9.257 1.00 78.5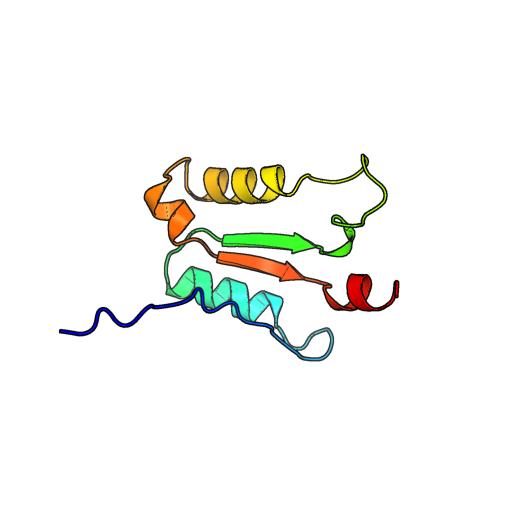0 84 LYS A O 1
ATOM 643 N N . ILE A 1 85 ? 13.743 1.560 -7.742 1.00 73.81 85 ILE A N 1
ATOM 644 C CA . ILE A 1 85 ? 14.786 1.450 -6.714 1.00 73.81 85 ILE A CA 1
ATOM 645 C C . ILE A 1 85 ? 15.793 0.358 -7.102 1.00 73.81 85 ILE A C 1
ATOM 647 O O . ILE A 1 85 ? 16.999 0.563 -6.989 1.00 73.81 85 ILE A O 1
ATOM 651 N N . ALA A 1 86 ? 15.321 -0.774 -7.635 1.00 69.94 86 ALA A N 1
ATOM 652 C CA . ALA A 1 86 ? 16.167 -1.931 -7.944 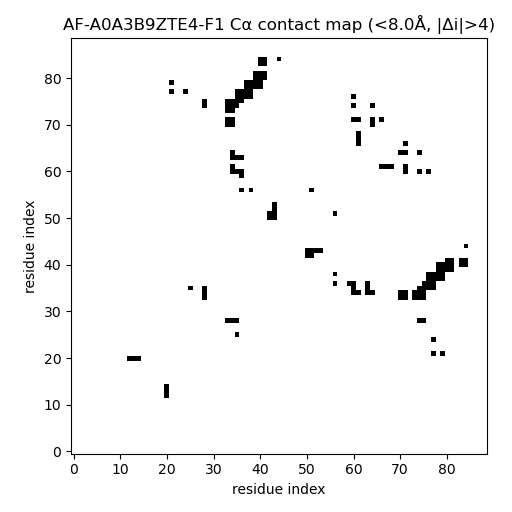1.00 69.94 86 ALA A CA 1
ATOM 653 C C . ALA A 1 86 ? 17.229 -1.678 -9.036 1.00 69.94 86 ALA A C 1
ATOM 655 O O . ALA A 1 86 ? 18.216 -2.403 -9.108 1.00 69.94 86 ALA A O 1
ATOM 656 N N . ARG A 1 87 ? 17.055 -0.659 -9.892 1.00 59.94 87 ARG A N 1
ATOM 657 C CA . ARG A 1 87 ? 18.003 -0.324 -10.976 1.00 59.94 87 ARG A CA 1
ATOM 658 C C . ARG A 1 87 ? 19.182 0.562 -10.554 1.00 59.94 87 ARG A C 1
ATOM 660 O O . ARG A 1 87 ? 20.007 0.877 -11.405 1.00 59.94 87 ARG A O 1
ATOM 667 N N . LYS A 1 88 ? 19.256 1.003 -9.293 1.00 53.53 88 LYS A N 1
ATOM 668 C CA . LYS A 1 88 ? 20.349 1.855 -8.780 1.00 53.53 88 LYS A CA 1
ATOM 669 C C . LYS A 1 88 ? 21.518 1.073 -8.143 1.00 53.53 88 LYS A C 1
ATOM 671 O O . LYS A 1 88 ? 22.337 1.691 -7.469 1.00 53.53 88 LYS A O 1
ATOM 676 N N . GLY A 1 89 ? 21.599 -0.242 -8.364 1.00 46.66 89 GLY A N 1
ATOM 677 C CA . GLY A 1 89 ? 22.725 -1.102 -7.963 1.00 46.66 89 GLY A CA 1
ATOM 678 C C . GLY A 1 89 ? 23.683 -1.412 -9.105 1.00 46.66 89 GLY A C 1
ATOM 679 O O . GLY A 1 89 ? 23.208 -1.485 -10.261 1.00 46.66 89 GLY A O 1
#

Solvent-accessible surface area (backbone atoms only — not comparable to full-atom values): 5722 Å² total; per-residue (Å²): 128,85,78,74,82,80,70,89,83,80,83,86,89,85,76,66,89,89,73,44,66,74,56,50,55,54,47,52,30,61,76,68,73,35,28,64,39,77,46,62,39,76,49,71,56,90,74,78,91,81,54,78,50,78,65,50,55,55,50,50,25,25,57,64,28,74,68,33,63,78,49,31,76,63,33,48,80,44,71,39,62,56,70,68,58,67,67,78,114

Foldseek 3Di:
DDPPPDDDDDDDDDDDPPPCPVVVQVVVCVVVVAQEDEDECVQVDDPDDPHQDPVNRLVVSCVSVVVDPVRSVVYDYHYPPPVVRVVPD

pLDDT: mean 83.39, std 15.97, range [46.66, 97.94]

Secondary structure (DSSP, 8-state):
----------------TTSSHHHHHHHHHHHHT--EEEEEGGGG-SS-SSS--HHHHHHHHHHHTTT-HHHHHT-EEEEE-HHHHHTT-